Protein AF-A0AAU6F1I3-F1 (afdb_monomer)

Secondary structure (DSSP, 8-state):
----EE--STTB-EEEEEETTEEEEEETTT--EEEEEEEEEPPGGGTSSEEEEEEEE---TTTS----HHHHHHHHHHHIIIIIS----HHHHHHHHHHHHHHHT-TT--HHHHHHHHTB---SPPTT-PPP----

Radius of gyration: 16.21 Å; Cα contacts (8 Å, |Δi|>4): 207; chains: 1; bounding box: 53×38×41 Å

Solvent-accessible surface area (backbone atoms only — not comparable to full-atom values): 8046 Å² total; per-residue (Å²): 96,92,53,61,30,75,52,88,49,90,51,18,40,46,25,37,46,47,55,64,51,34,38,40,34,21,34,58,89,76,64,48,66,44,36,40,36,35,47,41,76,36,53,74,91,71,77,37,64,73,38,80,76,46,76,49,67,58,74,54,66,94,81,37,82,84,68,52,71,69,46,49,54,44,49,54,50,49,47,44,35,42,54,51,66,61,41,91,55,67,66,53,56,50,51,49,45,50,48,50,24,65,71,65,72,36,90,83,59,58,58,70,58,51,44,51,70,74,61,37,42,78,81,70,76,58,95,84,68,74,82,75,86,78,83,128

Sequence (136 aa):
MRLGHVSRAMEGKWHVVSEGDTVRLLRSWTGHEIYRAEFAPAGASEGGGWRIVRAEAERDPDRYRDFGAEFDAVMLELVLRTYALSEPAAELRTLMVSLVADATGHVDTRPALVQMSLLGVRTDPPPGIVPGGGVA

Mean predicted aligned error: 7.67 Å

pLDDT: mean 84.04, std 14.21, range [35.81, 97.0]

Nearest PDB structures (foldseek):
  9f5q-assembly1_A  TM=6.095E-01  e=5.596E-01  Trypanosoma brucei brucei TREU927
  9f5q-assembly2_B  TM=5.232E-01  e=8.019E-01  Trypanosoma brucei brucei TREU927
  9evq-assembly1_B  TM=5.363E-01  e=1.019E+00  Trypanosoma brucei brucei TREU927
  7n1l-assembly7_P  TM=4.589E-01  e=2.660E+00  Brucella abortus 2308
  7n1l-assembly3_G  TM=4.648E-01  e=4.562E+00  Brucella abortus 2308

Structure (mmCIF, N/CA/C/O backbone):
data_AF-A0AAU6F1I3-F1
#
_entry.id   AF-A0AAU6F1I3-F1
#
loop_
_atom_site.group_PDB
_atom_site.id
_atom_site.type_symbol
_atom_site.label_atom_id
_atom_site.label_alt_id
_atom_site.label_comp_id
_atom_site.label_asym_id
_atom_site.label_entity_id
_atom_site.label_seq_id
_atom_site.pdbx_PDB_ins_code
_atom_site.Cartn_x
_atom_site.Cartn_y
_atom_site.Cartn_z
_atom_site.occupancy
_atom_site.B_iso_or_equiv
_atom_site.auth_seq_id
_atom_site.auth_comp_id
_atom_site.auth_asym_id
_atom_site.auth_atom_id
_atom_site.pdbx_PDB_model_num
ATOM 1 N N . MET A 1 1 ? -12.591 -1.809 11.691 1.00 58.38 1 MET A N 1
ATOM 2 C CA . MET A 1 1 ? -12.215 -0.627 10.868 1.00 58.38 1 MET A CA 1
ATOM 3 C C . MET A 1 1 ? -13.128 -0.544 9.636 1.00 58.38 1 MET A C 1
ATOM 5 O O . MET A 1 1 ? -13.442 -1.589 9.091 1.00 58.38 1 MET A O 1
ATOM 9 N N . ARG A 1 2 ? -13.620 0.633 9.202 1.00 61.94 2 ARG A N 1
ATOM 10 C CA . ARG A 1 2 ? -14.520 0.739 8.024 1.00 61.94 2 ARG A CA 1
ATOM 11 C C . ARG A 1 2 ? -14.064 1.850 7.077 1.00 61.94 2 ARG A C 1
ATOM 13 O O . ARG A 1 2 ? -14.625 2.940 7.058 1.00 61.94 2 ARG A O 1
ATOM 20 N N . LEU A 1 3 ? -13.014 1.556 6.318 1.00 68.56 3 LEU A N 1
ATOM 21 C CA . LEU A 1 3 ? -12.442 2.413 5.278 1.00 68.56 3 LEU A CA 1
ATOM 22 C C . LEU A 1 3 ? -12.284 1.558 4.020 1.00 68.56 3 LEU A C 1
ATOM 24 O O . LEU A 1 3 ? -11.647 0.507 4.059 1.00 68.56 3 LEU A O 1
ATOM 28 N N . GLY A 1 4 ? -12.918 1.955 2.925 1.00 80.44 4 GLY A N 1
ATOM 29 C CA . GLY A 1 4 ? -12.902 1.196 1.680 1.00 80.44 4 GLY A CA 1
ATOM 30 C C . GLY A 1 4 ? -12.941 2.131 0.488 1.00 80.44 4 GLY A C 1
ATOM 31 O O . GLY A 1 4 ? -13.497 3.228 0.563 1.00 80.44 4 GLY A O 1
ATOM 32 N N . HIS A 1 5 ? -12.334 1.700 -0.607 1.00 85.88 5 HIS A N 1
ATOM 33 C CA . HIS A 1 5 ? -12.275 2.464 -1.838 1.0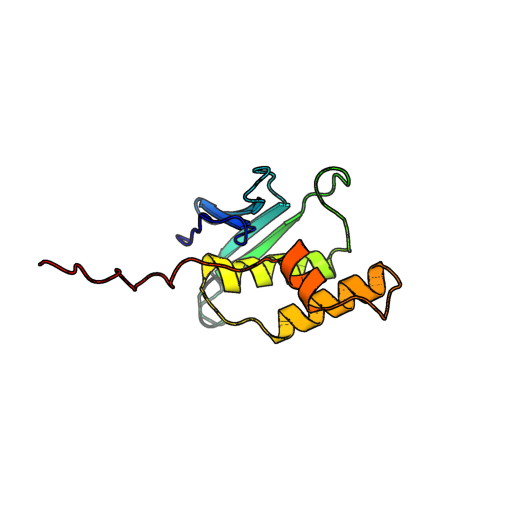0 85.88 5 HIS A CA 1
ATOM 34 C C . HIS A 1 5 ? -12.346 1.530 -3.041 1.00 85.88 5 HIS A C 1
ATOM 36 O O . HIS A 1 5 ? -11.608 0.553 -3.130 1.00 85.88 5 HIS A O 1
ATOM 42 N N . VAL A 1 6 ? -13.201 1.868 -4.001 1.00 86.50 6 VAL A N 1
ATOM 43 C CA . VAL A 1 6 ? -13.310 1.155 -5.272 1.00 86.50 6 VAL A CA 1
ATOM 44 C C . VAL A 1 6 ? -13.034 2.157 -6.381 1.00 86.50 6 VAL A C 1
ATOM 46 O O . VAL A 1 6 ? -13.892 2.984 -6.674 1.00 86.50 6 VAL A O 1
ATOM 49 N N . SER A 1 7 ? -11.839 2.085 -6.976 1.00 83.44 7 SER A N 1
ATOM 50 C CA . SER A 1 7 ? -11.484 2.878 -8.155 1.00 83.44 7 SER A CA 1
ATOM 51 C C . SER A 1 7 ? -12.507 2.704 -9.279 1.00 83.44 7 SER A C 1
ATOM 53 O O . SER A 1 7 ? -12.888 1.583 -9.610 1.00 83.44 7 SER A O 1
ATOM 55 N N . ARG A 1 8 ? -12.931 3.825 -9.870 1.00 80.12 8 ARG A N 1
ATOM 56 C CA . ARG A 1 8 ? -13.951 3.876 -10.933 1.00 80.12 8 ARG A CA 1
ATOM 57 C C . ARG A 1 8 ? -13.395 4.213 -12.317 1.00 80.12 8 ARG A C 1
ATOM 59 O O . ARG A 1 8 ? -14.133 4.163 -13.294 1.00 80.12 8 ARG A O 1
ATOM 66 N N . ALA A 1 9 ? -12.116 4.571 -12.390 1.00 78.81 9 ALA A N 1
ATOM 67 C CA . ALA A 1 9 ? -11.436 4.990 -13.610 1.00 78.81 9 ALA A CA 1
ATOM 68 C C . ALA A 1 9 ? -10.092 4.263 -13.753 1.00 78.81 9 ALA A C 1
ATOM 70 O O . ALA A 1 9 ? -9.550 3.762 -12.766 1.00 78.81 9 ALA A O 1
ATOM 71 N N . MET A 1 10 ? -9.554 4.212 -14.974 1.00 75.94 10 MET A N 1
ATOM 72 C CA . MET A 1 10 ? -8.331 3.461 -15.299 1.00 75.94 10 MET A CA 1
ATOM 73 C C . MET A 1 10 ? -7.084 3.997 -14.583 1.00 75.94 10 MET A C 1
ATOM 75 O O . MET A 1 10 ? -6.126 3.260 -14.347 1.00 75.94 10 MET A O 1
ATOM 79 N N . GLU A 1 11 ? -7.090 5.278 -14.227 1.00 82.06 11 GLU A N 1
ATOM 80 C CA . GLU A 1 11 ? -6.034 5.944 -13.469 1.00 82.06 11 GLU A CA 1
ATOM 81 C C . GLU A 1 11 ? -6.008 5.473 -12.010 1.00 82.06 11 GLU A C 1
ATOM 83 O O . GLU A 1 11 ? -4.944 5.463 -11.385 1.00 82.06 11 GLU A O 1
ATOM 88 N N . GLY A 1 12 ? -7.163 5.049 -11.485 1.00 82.50 12 GLY A N 1
ATOM 89 C CA . GLY A 1 12 ? -7.319 4.477 -10.157 1.00 82.50 12 GLY A CA 1
ATOM 90 C C . GLY A 1 12 ? -6.877 3.023 -10.163 1.00 82.50 12 GLY A C 1
ATOM 91 O O . GLY A 1 12 ? -7.565 2.147 -10.685 1.00 82.50 12 GLY A O 1
ATOM 92 N N . LYS A 1 13 ? -5.703 2.759 -9.590 1.00 90.56 13 LYS A N 1
ATOM 93 C CA . LYS A 1 13 ? -5.026 1.462 -9.723 1.00 90.56 13 LYS A CA 1
ATOM 94 C C . LYS A 1 13 ? -5.326 0.461 -8.620 1.00 90.56 13 LYS A C 1
ATOM 96 O O . LYS A 1 13 ? -4.888 -0.688 -8.704 1.00 90.56 13 LYS A O 1
ATOM 101 N N . TRP A 1 14 ? -6.054 0.898 -7.599 1.00 94.19 14 TRP A N 1
ATOM 102 C CA . TRP A 1 14 ? -6.188 0.176 -6.348 1.00 94.19 14 TRP A CA 1
ATOM 103 C C . TRP A 1 14 ? -7.635 0.128 -5.866 1.00 94.19 14 TRP A C 1
ATOM 105 O O . TRP A 1 14 ? -8.343 1.135 -5.810 1.00 94.19 14 TRP A O 1
ATOM 115 N N . HIS A 1 15 ? -8.058 -1.060 -5.459 1.00 93.19 15 HIS A N 1
ATOM 116 C CA . HIS A 1 15 ? -9.203 -1.259 -4.586 1.00 93.19 15 HIS A CA 1
ATOM 117 C C . HIS A 1 15 ? -8.706 -1.471 -3.158 1.00 93.19 15 HIS A C 1
ATOM 119 O O . HIS A 1 15 ? -7.739 -2.197 -2.934 1.00 93.19 15 HIS A O 1
ATOM 125 N N . VAL A 1 16 ? -9.385 -0.847 -2.201 1.00 94.31 16 VAL A N 1
ATOM 126 C CA . VAL A 1 16 ? -9.173 -1.022 -0.765 1.00 94.31 16 VAL A CA 1
ATOM 127 C C . VAL A 1 16 ? -10.438 -1.638 -0.191 1.00 94.31 16 VAL A C 1
ATOM 129 O O . VAL A 1 16 ? -11.503 -1.017 -0.225 1.00 94.31 16 VAL A O 1
ATOM 132 N N . VAL A 1 17 ? -10.325 -2.846 0.347 1.00 93.25 17 VAL A N 1
ATOM 133 C CA . VAL A 1 17 ? -11.434 -3.563 0.981 1.00 93.25 17 VAL A CA 1
ATOM 134 C C . VAL A 1 17 ? -11.082 -3.781 2.446 1.00 93.25 17 VAL A C 1
ATOM 136 O O . VAL A 1 17 ? -10.020 -4.322 2.741 1.00 93.25 17 VAL A O 1
ATOM 139 N N . SER A 1 18 ? -11.955 -3.352 3.360 1.00 91.25 18 SER A N 1
ATOM 140 C CA . SER A 1 18 ? -11.822 -3.632 4.794 1.00 91.25 18 SER A CA 1
ATOM 141 C C . SER A 1 18 ? -12.881 -4.626 5.250 1.00 91.25 18 SER A C 1
ATOM 143 O O . SER A 1 18 ? -14.064 -4.473 4.945 1.00 91.25 18 SER A O 1
ATOM 145 N N . GLU A 1 19 ? -12.446 -5.629 6.005 1.00 89.75 19 GLU A N 1
ATOM 146 C CA . GLU A 1 19 ? -13.295 -6.637 6.629 1.00 89.75 19 GLU A CA 1
ATOM 147 C C . GLU A 1 19 ? -12.791 -6.883 8.054 1.00 89.75 19 GLU A C 1
ATOM 149 O O . GLU A 1 19 ? -11.666 -7.337 8.263 1.00 89.75 19 GLU A O 1
ATOM 154 N N . GLY A 1 20 ? -13.603 -6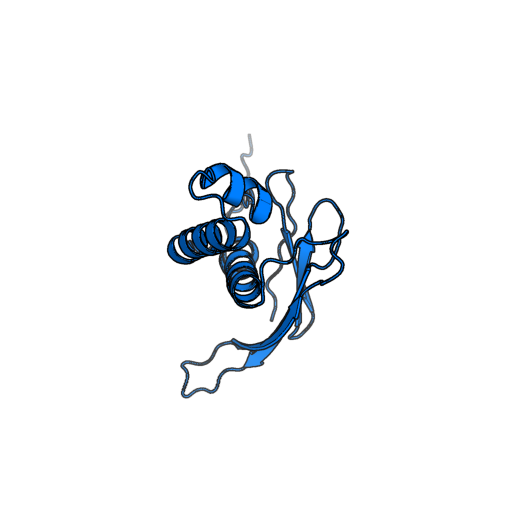.514 9.049 1.00 89.56 20 GLY A N 1
ATOM 155 C CA . GLY A 1 20 ? -13.189 -6.526 10.453 1.00 89.56 20 GLY A CA 1
ATOM 156 C C . GLY A 1 20 ? -11.962 -5.639 10.692 1.00 89.56 20 GLY A C 1
ATOM 157 O O . GLY A 1 20 ? -12.033 -4.411 10.539 1.00 89.56 20 GLY A O 1
ATOM 158 N N . ASP A 1 21 ? -10.855 -6.291 11.044 1.00 92.19 21 ASP A N 1
ATOM 159 C CA . ASP A 1 21 ? -9.557 -5.672 11.334 1.00 92.19 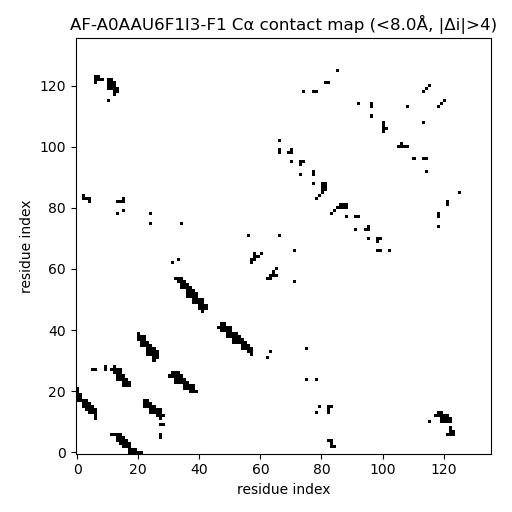21 ASP A CA 1
ATOM 160 C C . ASP A 1 21 ? -8.509 -5.979 10.252 1.00 92.19 21 ASP A C 1
ATOM 162 O O . ASP A 1 21 ? -7.320 -5.732 10.430 1.00 92.19 21 ASP A O 1
ATOM 166 N N . THR A 1 22 ? -8.944 -6.511 9.108 1.00 93.81 22 THR A N 1
ATOM 167 C CA . THR A 1 22 ? -8.089 -6.786 7.951 1.00 93.81 22 THR A CA 1
ATOM 168 C C . THR A 1 22 ? -8.392 -5.816 6.815 1.00 93.81 22 THR A C 1
ATOM 170 O O . THR A 1 22 ? -9.552 -5.550 6.491 1.00 93.81 22 THR A O 1
ATOM 173 N N . VAL A 1 23 ? -7.342 -5.314 6.165 1.00 95.19 23 VAL A N 1
ATOM 174 C CA . VAL A 1 23 ? -7.425 -4.575 4.902 1.00 95.19 23 VAL A CA 1
ATOM 175 C C . VAL A 1 23 ? -6.746 -5.362 3.797 1.00 95.19 23 VAL A C 1
ATOM 177 O O . VAL A 1 23 ? -5.632 -5.853 3.964 1.00 95.19 23 VAL A O 1
ATOM 180 N N . ARG A 1 24 ? -7.412 -5.436 2.646 1.00 95.94 24 ARG A N 1
ATOM 181 C CA . ARG A 1 24 ? -6.918 -6.059 1.419 1.00 95.94 24 ARG A CA 1
ATOM 182 C C . ARG A 1 24 ? -6.791 -4.989 0.341 1.00 95.94 24 ARG A C 1
ATOM 184 O O . ARG A 1 24 ? -7.735 -4.229 0.104 1.00 95.94 24 ARG A O 1
ATOM 191 N N . LEU A 1 25 ? -5.627 -4.929 -0.299 1.00 95.94 25 LEU A N 1
ATOM 192 C CA . LEU A 1 25 ? -5.337 -4.030 -1.412 1.00 95.94 25 LEU A CA 1
ATOM 193 C C . LEU A 1 25 ? -5.265 -4.834 -2.702 1.00 95.94 25 LEU A C 1
ATOM 195 O O . LEU A 1 25 ? -4.431 -5.731 -2.827 1.00 95.94 25 LEU A O 1
ATOM 199 N N . LEU A 1 26 ? -6.118 -4.498 -3.665 1.00 95.00 26 LEU A N 1
ATOM 200 C CA . LEU A 1 26 ? -6.219 -5.222 -4.928 1.00 95.00 26 LEU A CA 1
ATOM 201 C C . LEU A 1 26 ? -5.927 -4.306 -6.112 1.00 95.00 26 LEU A C 1
ATOM 203 O O . LEU A 1 26 ? -6.262 -3.122 -6.074 1.00 95.00 26 LEU A O 1
ATOM 207 N N . ARG A 1 27 ? -5.357 -4.845 -7.191 1.00 92.94 27 ARG A N 1
ATOM 208 C CA . ARG A 1 27 ? -5.269 -4.110 -8.463 1.00 92.94 27 ARG A CA 1
ATOM 209 C C . ARG A 1 27 ? -6.650 -3.978 -9.079 1.00 92.94 27 ARG A C 1
ATOM 211 O O . ARG A 1 27 ? -7.366 -4.968 -9.200 1.00 92.94 27 ARG A O 1
ATOM 218 N N . SER A 1 28 ? -7.001 -2.777 -9.521 1.00 91.62 28 SER A N 1
ATOM 219 C CA . SER A 1 28 ? -8.352 -2.503 -10.026 1.00 91.62 28 SER A CA 1
ATOM 220 C C . SER A 1 28 ? -8.695 -3.206 -11.342 1.00 91.62 28 SER A C 1
ATOM 222 O O . SER A 1 28 ? -9.863 -3.456 -11.612 1.00 91.62 28 SER A O 1
ATOM 224 N N . TRP A 1 29 ? -7.696 -3.563 -12.154 1.00 86.50 29 TRP A N 1
ATOM 225 C CA . TRP A 1 29 ? -7.912 -4.176 -13.474 1.00 86.50 29 TRP A CA 1
ATOM 226 C C . TRP A 1 29 ? -7.694 -5.689 -13.528 1.00 86.50 29 TRP A C 1
ATOM 228 O O . TRP A 1 29 ? -8.109 -6.311 -14.500 1.00 86.50 29 TRP A O 1
ATOM 238 N N . THR A 1 30 ? -7.044 -6.291 -12.528 1.00 90.38 30 THR A N 1
ATOM 239 C CA . THR A 1 30 ? -6.914 -7.760 -12.438 1.00 90.38 30 THR A CA 1
ATOM 240 C C . THR A 1 30 ? -7.704 -8.351 -11.279 1.00 90.38 30 THR A C 1
ATOM 242 O O . THR A 1 30 ? -7.979 -9.546 -11.277 1.00 90.38 30 THR A O 1
ATOM 245 N N . GLY A 1 31 ? -8.038 -7.548 -10.265 1.00 90.94 31 GLY A N 1
ATOM 246 C CA . GLY A 1 31 ? -8.599 -8.042 -9.012 1.00 90.94 31 GLY A CA 1
ATOM 247 C C . GLY A 1 31 ? -7.605 -8.839 -8.162 1.00 90.94 31 GLY A C 1
ATOM 248 O O . GLY A 1 31 ? -8.011 -9.414 -7.158 1.00 90.94 31 GLY A O 1
ATOM 249 N N . HIS A 1 32 ? -6.318 -8.891 -8.525 1.00 94.06 32 HIS A N 1
ATOM 250 C CA . HIS A 1 32 ? -5.310 -9.580 -7.717 1.00 94.06 32 HIS A CA 1
ATOM 251 C C . HIS A 1 32 ? -5.091 -8.831 -6.407 1.00 94.06 32 HIS A C 1
ATOM 253 O O . HIS A 1 32 ? -4.828 -7.627 -6.421 1.00 94.06 32 HIS A O 1
ATOM 259 N N . GLU A 1 33 ? -5.173 -9.552 -5.292 1.00 96.25 33 GLU A N 1
ATOM 260 C CA . GLU A 1 33 ? -4.734 -9.061 -3.992 1.00 96.25 33 GLU A CA 1
ATOM 261 C C . GLU A 1 33 ? -3.213 -8.970 -3.989 1.00 96.25 33 GLU A C 1
ATOM 263 O O . GLU A 1 33 ? -2.532 -9.974 -4.160 1.00 96.25 33 GLU A O 1
ATOM 268 N N . ILE A 1 34 ? -2.696 -7.759 -3.811 1.00 97.00 34 ILE A N 1
ATOM 269 C CA . ILE A 1 34 ? -1.256 -7.521 -3.730 1.00 97.00 34 ILE A CA 1
ATOM 270 C C . ILE A 1 34 ? -0.811 -7.425 -2.285 1.00 97.00 34 ILE A C 1
ATOM 272 O O . ILE A 1 34 ? 0.269 -7.897 -1.963 1.00 97.00 34 ILE A O 1
ATOM 276 N N . TYR A 1 35 ? -1.632 -6.824 -1.422 1.00 97.00 35 TYR A N 1
ATOM 277 C CA . TYR A 1 35 ? -1.296 -6.653 -0.017 1.00 97.00 35 TYR A CA 1
ATOM 278 C C . TYR A 1 35 ? -2.461 -7.025 0.884 1.00 97.00 35 TYR A C 1
ATOM 280 O O . TYR A 1 35 ? -3.622 -6.720 0.590 1.00 97.00 35 TYR A O 1
ATOM 288 N N . ARG A 1 36 ? -2.121 -7.597 2.034 1.00 96.75 36 ARG A N 1
ATOM 289 C CA . ARG A 1 36 ? -3.019 -7.820 3.161 1.00 96.75 36 ARG A CA 1
ATOM 290 C C . ARG A 1 36 ? -2.376 -7.269 4.415 1.00 96.75 36 ARG A C 1
ATOM 292 O O . ARG A 1 36 ? -1.218 -7.562 4.679 1.00 96.75 36 ARG A O 1
ATOM 299 N N . ALA A 1 37 ? -3.123 -6.500 5.191 1.00 96.31 37 ALA A N 1
ATOM 300 C CA . ALA A 1 37 ? -2.664 -5.975 6.465 1.00 96.31 37 ALA A CA 1
ATOM 301 C C . ALA A 1 37 ? -3.698 -6.247 7.555 1.00 96.31 37 ALA A C 1
ATOM 303 O O . ALA A 1 37 ? -4.877 -5.939 7.385 1.00 96.31 37 ALA A O 1
ATOM 304 N N . GLU A 1 38 ? -3.243 -6.809 8.668 1.00 94.94 38 GLU A N 1
ATOM 305 C CA . GLU A 1 38 ? -4.030 -6.975 9.887 1.00 94.94 38 GLU A CA 1
ATOM 306 C C . GLU A 1 38 ? -3.703 -5.833 10.844 1.00 94.94 38 GLU A C 1
ATOM 308 O O . GLU A 1 38 ? -2.534 -5.476 11.040 1.00 94.94 38 GLU A O 1
ATOM 313 N N . PHE A 1 39 ? -4.740 -5.272 11.452 1.00 92.38 39 PHE A N 1
ATOM 314 C CA . PHE A 1 39 ? -4.641 -4.150 12.364 1.00 92.38 39 PHE A CA 1
ATOM 315 C C . PHE A 1 39 ? -5.058 -4.559 13.772 1.00 92.38 39 PHE A C 1
ATOM 317 O O . PHE A 1 39 ? -5.930 -5.398 13.968 1.00 92.38 39 PHE A O 1
ATOM 324 N N . ALA A 1 40 ? -4.461 -3.913 14.766 1.00 91.69 40 ALA A N 1
ATOM 325 C CA . ALA A 1 40 ? -4.922 -3.973 16.145 1.00 91.69 40 ALA A CA 1
ATOM 326 C C . ALA A 1 40 ? -5.058 -2.555 16.710 1.00 91.69 40 ALA A C 1
ATOM 328 O O . ALA A 1 40 ? -4.341 -1.652 16.255 1.00 91.69 40 ALA A O 1
ATOM 329 N N . PRO A 1 41 ? -5.941 -2.338 17.700 1.00 88.75 4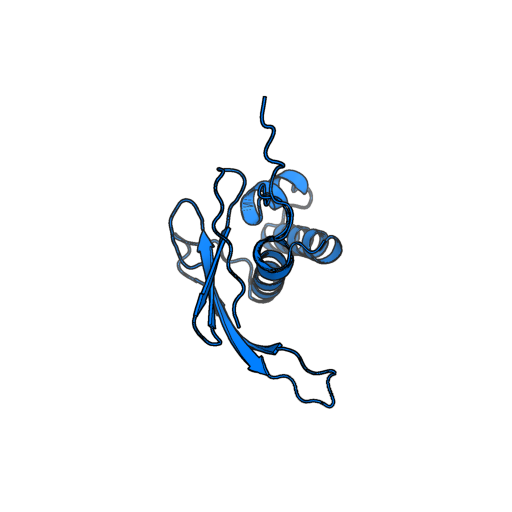1 PRO A N 1
ATOM 330 C CA . PRO A 1 41 ? -6.000 -1.073 18.413 1.00 88.75 41 PRO A CA 1
ATOM 331 C C . PRO A 1 41 ? -4.633 -0.738 19.014 1.00 88.75 41 PRO A C 1
ATOM 333 O O . PRO A 1 41 ? -4.026 -1.573 19.689 1.00 88.75 41 PRO A O 1
ATOM 336 N N . ALA A 1 42 ? -4.148 0.475 18.768 1.00 86.69 42 ALA A N 1
ATOM 337 C CA . ALA A 1 42 ? -2.987 0.991 19.480 1.00 86.69 42 ALA A CA 1
ATOM 338 C C . ALA A 1 42 ? -3.402 1.352 20.915 1.00 86.69 42 ALA A C 1
ATOM 340 O O . ALA A 1 42 ? -4.550 1.741 21.167 1.00 86.69 42 ALA A O 1
ATOM 341 N N . GLY A 1 43 ? -2.489 1.190 21.874 1.00 81.69 43 GLY A N 1
ATOM 342 C CA . GLY A 1 43 ? -2.794 1.464 23.277 1.00 81.69 43 GLY A CA 1
ATOM 343 C C . GLY A 1 43 ? -3.174 2.932 23.497 1.00 81.69 43 GLY A C 1
ATOM 344 O O . GLY A 1 43 ? -2.738 3.817 22.763 1.00 81.69 43 GLY A O 1
ATOM 345 N N . ALA A 1 44 ? -3.945 3.226 24.549 1.00 73.50 44 ALA A N 1
ATOM 346 C CA . ALA A 1 44 ? -4.300 4.610 24.896 1.00 73.50 44 ALA A CA 1
ATOM 347 C C . ALA A 1 44 ? -3.058 5.505 25.111 1.00 73.50 44 ALA A C 1
ATOM 349 O O . ALA A 1 44 ? -3.088 6.697 24.819 1.00 73.50 44 ALA A O 1
ATOM 350 N N . SER A 1 45 ? -1.949 4.908 25.557 1.00 75.25 45 SER A N 1
ATOM 351 C CA . SER A 1 45 ? -0.643 5.551 25.731 1.00 75.25 45 SER A CA 1
ATOM 352 C C . SER A 1 45 ? 0.025 5.985 24.418 1.00 75.25 45 SER A C 1
ATOM 354 O O . SER A 1 45 ? 0.912 6.830 24.446 1.00 75.25 45 SER A O 1
ATOM 356 N N . GLU A 1 46 ? -0.386 5.420 23.279 1.00 69.81 46 GLU A N 1
ATOM 357 C CA . GLU A 1 46 ? 0.128 5.728 21.934 1.00 69.81 46 GLU A CA 1
ATOM 358 C C . GLU A 1 46 ? -0.774 6.731 21.187 1.00 69.81 46 GLU A C 1
ATOM 360 O O . GLU A 1 46 ? -0.618 6.943 19.989 1.00 69.81 46 GLU A O 1
ATOM 365 N N . GLY A 1 47 ? -1.732 7.354 21.887 1.00 66.69 47 GLY A N 1
ATOM 366 C CA . GLY A 1 47 ? -2.714 8.268 21.291 1.00 66.69 47 GLY A CA 1
ATOM 367 C C . GLY A 1 47 ? -3.957 7.572 20.725 1.00 66.69 47 GLY A C 1
ATOM 368 O O . GLY A 1 47 ? -4.801 8.231 20.120 1.00 66.69 47 GLY A O 1
ATOM 369 N N . GLY A 1 48 ? -4.106 6.260 20.954 1.00 78.44 48 GLY A N 1
ATOM 370 C CA . GLY A 1 48 ? -5.182 5.447 20.387 1.00 78.44 48 GLY A CA 1
ATOM 371 C C . GLY A 1 48 ? -5.007 5.193 18.884 1.00 78.44 48 GLY A 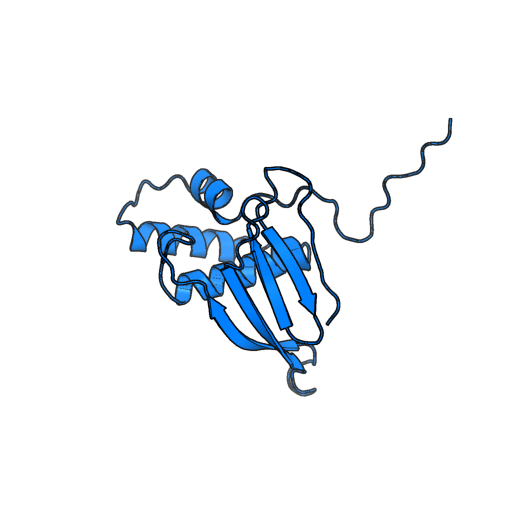C 1
ATOM 372 O O . GLY A 1 48 ? -3.925 5.347 18.329 1.00 78.44 48 GLY A O 1
ATOM 373 N N . GLY A 1 49 ? -6.082 4.778 18.210 1.00 83.75 49 GLY A N 1
ATOM 374 C CA . GLY A 1 49 ? -6.055 4.466 16.777 1.00 83.75 49 GLY A CA 1
ATOM 375 C C . GLY A 1 49 ? -5.726 3.002 16.486 1.00 83.75 49 GLY A C 1
ATOM 376 O O . GLY A 1 49 ? -6.039 2.118 17.283 1.00 83.75 49 GLY A O 1
ATOM 377 N N . TRP A 1 50 ? -5.147 2.739 15.315 1.00 85.69 50 TRP A N 1
ATOM 378 C CA . TRP A 1 50 ? -4.875 1.389 14.819 1.00 85.69 50 TRP A CA 1
ATOM 379 C C . TRP A 1 50 ? -3.437 1.280 14.324 1.00 85.69 50 TRP A C 1
ATOM 381 O O . TRP A 1 50 ? -2.940 2.183 13.653 1.00 85.69 50 TRP A O 1
ATOM 391 N N . ARG A 1 51 ? -2.790 0.151 14.613 1.00 88.69 51 ARG A N 1
ATOM 392 C CA . ARG A 1 51 ? -1.453 -0.199 14.120 1.00 88.69 51 ARG A CA 1
ATOM 393 C C . ARG A 1 51 ? -1.506 -1.467 13.287 1.00 88.69 51 ARG A C 1
ATOM 395 O O . ARG A 1 51 ? -2.258 -2.382 13.613 1.00 88.69 51 ARG A O 1
ATOM 402 N N . ILE A 1 52 ? -0.668 -1.538 12.260 1.00 91.12 52 ILE A N 1
ATOM 403 C CA . ILE A 1 52 ? -0.449 -2.775 11.507 1.00 91.12 52 ILE A CA 1
ATOM 404 C C . ILE A 1 52 ? 0.315 -3.743 12.417 1.00 91.12 52 ILE A C 1
ATOM 406 O O . ILE A 1 52 ? 1.371 -3.404 12.951 1.00 91.12 52 ILE A O 1
ATOM 410 N N . VAL A 1 53 ? -0.228 -4.941 12.621 1.00 94.06 53 VAL A N 1
ATOM 411 C CA . VAL A 1 53 ? 0.416 -6.017 13.398 1.00 94.06 53 VAL A CA 1
ATOM 412 C C . VAL A 1 53 ? 0.960 -7.129 12.514 1.00 94.06 53 VAL A C 1
ATOM 414 O O . VAL A 1 53 ? 1.881 -7.832 12.921 1.00 94.06 53 VAL A O 1
ATOM 417 N N . ARG A 1 54 ? 0.433 -7.257 11.295 1.00 94.56 54 ARG A N 1
ATOM 418 C CA . ARG A 1 54 ? 0.913 -8.189 10.278 1.00 94.56 54 ARG A CA 1
ATOM 419 C C . ARG A 1 54 ? 0.649 -7.617 8.896 1.00 94.56 54 ARG A C 1
ATOM 421 O O . ARG A 1 54 ? -0.397 -7.013 8.674 1.00 94.56 54 ARG A O 1
ATOM 428 N N . ALA A 1 55 ? 1.586 -7.831 7.981 1.00 95.62 55 ALA A N 1
ATOM 429 C CA . ALA A 1 55 ? 1.423 -7.507 6.575 1.00 95.62 55 ALA A CA 1
ATOM 430 C C . ALA A 1 55 ? 1.952 -8.655 5.711 1.00 95.62 55 ALA A C 1
ATOM 432 O O . ALA A 1 55 ? 2.997 -9.234 6.003 1.00 95.62 55 ALA A O 1
ATOM 433 N N . GLU A 1 56 ? 1.217 -8.970 4.655 1.00 96.44 56 GLU A N 1
ATOM 434 C CA . GLU A 1 56 ? 1.572 -9.946 3.633 1.00 96.44 56 GLU A CA 1
ATOM 435 C C . GLU A 1 56 ? 1.511 -9.268 2.270 1.00 96.44 56 GLU A C 1
ATOM 437 O O . GLU A 1 56 ? 0.701 -8.363 2.047 1.00 96.44 56 GLU A O 1
ATOM 442 N N . ALA A 1 57 ? 2.369 -9.719 1.365 1.00 96.12 57 ALA A N 1
ATOM 443 C CA . ALA A 1 57 ? 2.454 -9.207 0.013 1.00 96.12 57 ALA A CA 1
ATOM 444 C C . ALA A 1 57 ? 2.516 -10.373 -0.981 1.00 96.12 57 ALA A C 1
ATOM 446 O O . ALA A 1 57 ? 3.115 -11.407 -0.683 1.00 96.12 57 ALA A O 1
ATOM 447 N N . GLU A 1 58 ? 1.891 -10.206 -2.144 1.00 95.94 58 GLU A N 1
ATOM 448 C CA . GLU A 1 58 ? 1.962 -11.157 -3.256 1.00 95.94 58 GLU A CA 1
ATOM 449 C C . GLU A 1 58 ? 3.421 -11.298 -3.726 1.00 95.94 58 GLU A C 1
ATOM 451 O O . GLU A 1 58 ? 4.183 -10.326 -3.777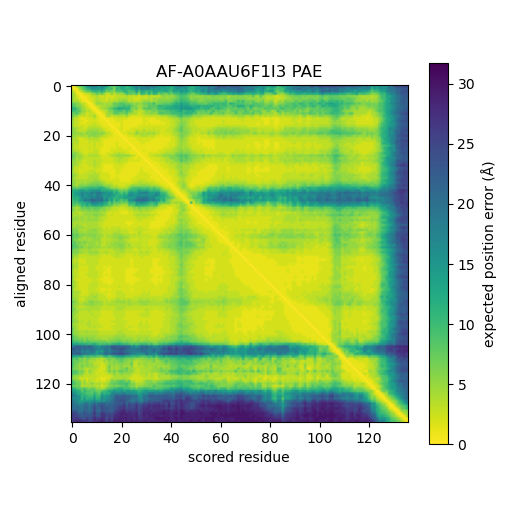 1.00 95.94 58 GLU A O 1
ATOM 456 N N . ARG A 1 59 ? 3.822 -12.537 -4.017 1.00 93.75 59 ARG A N 1
ATOM 457 C CA . ARG A 1 59 ? 5.195 -12.922 -4.378 1.00 93.75 59 ARG A CA 1
ATOM 458 C C . ARG A 1 59 ? 5.281 -13.661 -5.705 1.00 93.75 59 ARG A C 1
ATOM 460 O O . ARG A 1 59 ? 6.389 -13.915 -6.165 1.00 93.75 59 ARG A O 1
ATOM 467 N N . ASP A 1 60 ? 4.151 -14.000 -6.320 1.00 92.75 60 ASP A N 1
ATOM 468 C CA . ASP A 1 60 ? 4.120 -14.515 -7.684 1.00 92.75 60 ASP A CA 1
ATOM 469 C C . ASP A 1 60 ? 4.577 -13.411 -8.667 1.00 92.75 60 ASP A C 1
ATOM 471 O O . ASP A 1 60 ? 3.864 -12.411 -8.836 1.00 92.75 60 ASP A O 1
ATOM 475 N N . PRO A 1 61 ? 5.745 -13.567 -9.326 1.00 88.06 61 PRO A N 1
ATOM 476 C CA . PRO A 1 61 ? 6.313 -12.541 -10.198 1.00 88.06 61 PRO A CA 1
ATOM 477 C C . PRO A 1 61 ? 5.462 -12.270 -11.445 1.00 88.06 61 PRO A C 1
ATOM 479 O O . PRO A 1 61 ? 5.561 -11.182 -12.017 1.00 88.06 61 PRO A O 1
ATOM 482 N N . ASP A 1 62 ? 4.597 -13.208 -11.845 1.00 88.44 62 ASP A N 1
ATOM 483 C CA . ASP A 1 62 ? 3.667 -13.018 -12.962 1.00 88.44 62 ASP A CA 1
ATOM 484 C C . ASP A 1 62 ? 2.482 -12.122 -12.566 1.00 88.44 62 ASP A C 1
ATOM 486 O O . ASP A 1 62 ? 1.814 -11.529 -13.419 1.00 88.44 62 ASP A O 1
ATOM 490 N N . ARG A 1 63 ? 2.214 -11.991 -11.261 1.00 86.94 63 ARG A N 1
ATOM 491 C CA . ARG A 1 63 ? 1.107 -11.192 -10.715 1.00 86.94 63 ARG A CA 1
ATOM 492 C C . ARG A 1 63 ? 1.561 -9.850 -10.179 1.00 86.94 63 ARG A C 1
ATOM 494 O O . ARG A 1 63 ? 0.814 -8.873 -10.301 1.00 86.94 63 ARG A O 1
ATOM 501 N N . TYR A 1 64 ? 2.743 -9.798 -9.572 1.00 88.75 64 TYR A N 1
ATOM 502 C CA . TYR A 1 64 ? 3.290 -8.582 -8.999 1.00 88.75 64 TYR A CA 1
ATOM 503 C C . TYR A 1 64 ? 4.810 -8.593 -8.988 1.00 88.75 64 TYR A C 1
ATOM 505 O O . TYR A 1 64 ? 5.453 -9.571 -8.623 1.00 88.75 64 TYR A O 1
ATOM 513 N N . ARG A 1 65 ? 5.392 -7.459 -9.372 1.00 88.94 65 ARG A N 1
ATOM 514 C CA . ARG A 1 65 ? 6.839 -7.312 -9.380 1.00 88.94 65 ARG A CA 1
ATOM 515 C C . ARG A 1 65 ? 7.352 -7.121 -7.958 1.00 88.94 65 ARG A C 1
ATOM 517 O O . ARG A 1 65 ? 6.938 -6.184 -7.282 1.00 88.94 65 ARG A O 1
ATOM 524 N N . ASP A 1 66 ? 8.297 -7.965 -7.569 1.00 91.19 66 ASP A N 1
ATOM 525 C CA . ASP A 1 66 ? 9.007 -7.848 -6.301 1.00 91.19 66 ASP A CA 1
ATOM 526 C C . ASP A 1 66 ? 10.103 -6.770 -6.386 1.00 91.19 66 ASP A C 1
ATOM 528 O O . ASP A 1 66 ? 10.949 -6.784 -7.285 1.00 91.19 66 ASP A O 1
ATOM 532 N N . PHE A 1 67 ? 10.060 -5.826 -5.448 1.00 90.44 67 PHE A N 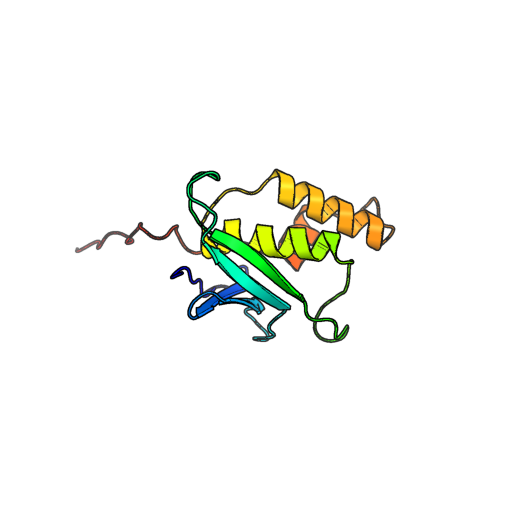1
ATOM 533 C CA . PHE A 1 67 ? 11.075 -4.790 -5.232 1.00 90.44 67 PHE A CA 1
ATOM 534 C C . PHE A 1 67 ? 11.640 -4.833 -3.799 1.00 90.44 67 PHE A C 1
ATOM 536 O O . PHE A 1 67 ? 12.398 -3.949 -3.405 1.00 90.44 67 PHE A O 1
ATOM 543 N N . GLY A 1 68 ? 11.281 -5.851 -3.012 1.00 92.62 68 GLY A N 1
ATOM 544 C CA . GLY A 1 68 ? 11.708 -6.035 -1.632 1.00 92.62 68 GLY A CA 1
ATOM 545 C C . GLY A 1 68 ? 10.724 -5.506 -0.585 1.00 92.62 68 GLY A C 1
ATOM 546 O O . GLY A 1 68 ? 9.829 -4.702 -0.846 1.00 92.62 68 GLY A O 1
ATOM 547 N N . ALA A 1 69 ? 10.930 -5.957 0.655 1.00 93.31 69 ALA A N 1
ATOM 548 C CA . ALA A 1 69 ? 10.029 -5.690 1.776 1.00 93.31 69 ALA A CA 1
ATOM 549 C C . ALA A 1 69 ? 9.907 -4.198 2.139 1.00 93.31 69 ALA A C 1
ATOM 551 O O . ALA A 1 69 ? 8.843 -3.761 2.571 1.00 93.31 69 ALA A O 1
ATOM 552 N N . GLU A 1 70 ? 10.971 -3.411 1.956 1.00 95.50 70 GLU A N 1
ATOM 553 C CA . GLU A 1 70 ? 10.938 -1.967 2.215 1.00 95.50 70 GLU A CA 1
ATOM 554 C C . GLU A 1 70 ? 10.015 -1.245 1.228 1.00 95.50 70 GLU A C 1
ATOM 556 O O . GLU A 1 70 ? 9.163 -0.452 1.632 1.00 95.50 70 GLU A O 1
ATOM 561 N N . PHE A 1 71 ? 10.110 -1.587 -0.060 1.00 94.94 71 PHE A N 1
ATOM 562 C CA . PHE A 1 71 ? 9.197 -1.073 -1.074 1.00 94.94 71 PHE A CA 1
ATOM 563 C C . PHE A 1 71 ? 7.750 -1.473 -0.776 1.00 94.94 71 PHE A C 1
ATOM 565 O O . PHE A 1 71 ? 6.851 -0.641 -0.892 1.00 94.94 71 PHE A O 1
ATOM 572 N N . ASP A 1 72 ? 7.516 -2.714 -0.348 1.00 95.75 72 ASP A N 1
ATOM 573 C CA . ASP A 1 72 ? 6.173 -3.183 -0.008 1.00 95.75 72 ASP A CA 1
ATOM 574 C C . ASP A 1 72 ? 5.563 -2.436 1.178 1.00 95.75 72 ASP A C 1
ATOM 576 O O . ASP A 1 72 ? 4.385 -2.079 1.131 1.00 95.75 72 ASP A O 1
ATOM 580 N N . ALA A 1 73 ? 6.352 -2.146 2.215 1.00 95.38 73 ALA A N 1
ATOM 581 C CA . ALA A 1 73 ? 5.899 -1.340 3.345 1.00 95.38 73 ALA A CA 1
ATOM 582 C C . ALA A 1 73 ? 5.494 0.074 2.892 1.00 95.38 73 ALA A C 1
ATOM 584 O O . ALA A 1 73 ? 4.410 0.554 3.234 1.00 95.38 73 ALA A O 1
ATOM 585 N N . VAL A 1 74 ? 6.322 0.703 2.051 1.00 96.38 74 VAL A N 1
ATOM 586 C CA . VAL A 1 74 ? 6.048 2.028 1.478 1.00 96.38 74 VAL A CA 1
ATOM 587 C C . VAL A 1 74 ? 4.800 2.004 0.595 1.00 96.38 74 VAL A C 1
ATOM 589 O O . VAL A 1 74 ? 3.959 2.898 0.694 1.00 96.38 74 VAL A O 1
ATOM 592 N N . MET A 1 75 ? 4.638 0.984 -0.248 1.00 95.94 75 MET A N 1
ATOM 593 C CA . MET A 1 75 ? 3.474 0.838 -1.123 1.00 95.94 75 MET A CA 1
ATOM 594 C C . MET A 1 75 ? 2.181 0.614 -0.347 1.00 95.94 75 MET A C 1
ATOM 596 O O . MET A 1 75 ? 1.169 1.246 -0.662 1.00 95.94 75 MET A O 1
ATOM 600 N N . LEU A 1 76 ? 2.207 -0.246 0.670 1.00 95.69 76 LEU A N 1
ATOM 601 C CA . LEU A 1 76 ? 1.073 -0.478 1.557 1.00 95.69 76 LEU A CA 1
ATOM 602 C C . LEU A 1 76 ? 0.622 0.837 2.207 1.00 95.69 76 LEU A C 1
ATOM 604 O O . LEU A 1 76 ? -0.552 1.202 2.107 1.00 95.69 76 LEU A O 1
ATOM 608 N N . GLU A 1 77 ? 1.547 1.587 2.809 1.00 95.25 77 GLU A N 1
ATOM 609 C CA . GLU A 1 77 ? 1.230 2.865 3.451 1.00 95.25 77 GLU A CA 1
ATOM 610 C C . GLU A 1 77 ? 0.739 3.916 2.443 1.00 95.25 77 GLU A C 1
ATOM 612 O O . GLU A 1 77 ? -0.256 4.603 2.693 1.00 95.25 77 GLU A O 1
ATOM 617 N N . LEU A 1 78 ? 1.377 4.008 1.271 1.00 95.00 78 LEU A N 1
ATOM 618 C CA . LEU A 1 78 ? 0.967 4.914 0.199 1.00 95.00 78 LEU A CA 1
ATOM 619 C C . LEU A 1 78 ? -0.470 4.673 -0.231 1.00 95.00 78 LEU A C 1
ATOM 621 O O . LEU A 1 78 ? -1.241 5.629 -0.349 1.00 95.00 78 LEU A O 1
ATOM 625 N N . VAL A 1 79 ? -0.842 3.420 -0.487 1.00 94.62 79 VAL A N 1
ATOM 626 C CA . VAL A 1 79 ? -2.196 3.091 -0.935 1.00 94.62 79 VAL A CA 1
ATOM 627 C C . VAL A 1 79 ? -3.204 3.385 0.174 1.00 94.62 79 VAL A C 1
ATOM 629 O O . VAL A 1 79 ? -4.240 3.984 -0.106 1.00 94.62 79 VAL A O 1
ATOM 632 N N . LEU A 1 80 ? -2.902 3.062 1.433 1.00 92.56 80 LEU A N 1
ATOM 633 C CA . LEU A 1 80 ? -3.793 3.372 2.555 1.00 92.56 80 LEU A CA 1
ATOM 634 C C . LEU A 1 80 ? -4.017 4.882 2.704 1.00 92.56 80 LEU A C 1
ATOM 636 O O . LEU A 1 80 ? -5.164 5.331 2.693 1.00 92.56 80 LEU A O 1
ATOM 640 N N . ARG A 1 81 ? -2.951 5.686 2.754 1.00 91.88 81 ARG A N 1
ATOM 641 C CA . ARG A 1 81 ? -3.068 7.148 2.865 1.00 91.88 81 ARG A CA 1
ATOM 642 C C . ARG A 1 81 ? -3.828 7.743 1.687 1.00 91.88 81 ARG A C 1
ATOM 644 O O . ARG A 1 81 ? -4.783 8.490 1.868 1.00 91.88 81 ARG A O 1
ATOM 651 N N . THR A 1 82 ? -3.462 7.373 0.465 1.00 91.31 82 THR A N 1
ATOM 652 C CA . THR A 1 82 ? -3.992 8.039 -0.734 1.00 91.31 82 THR A CA 1
ATOM 653 C C . THR A 1 82 ? -5.380 7.536 -1.133 1.00 91.31 82 THR A C 1
ATOM 655 O O . THR A 1 82 ? -6.268 8.339 -1.431 1.00 91.31 82 THR A O 1
ATOM 658 N N . TYR A 1 83 ? -5.609 6.221 -1.110 1.00 90.69 83 TYR A N 1
ATOM 659 C CA . TYR A 1 83 ? -6.870 5.622 -1.543 1.00 90.69 83 TYR A CA 1
ATOM 660 C C . TYR A 1 83 ? -7.869 5.455 -0.403 1.00 90.69 83 TYR A C 1
ATOM 662 O O . TYR A 1 83 ? -9.043 5.742 -0.622 1.00 90.69 83 TYR A O 1
ATOM 670 N N . ALA A 1 84 ? -7.449 5.063 0.803 1.00 89.31 84 ALA A N 1
ATOM 671 C CA . ALA A 1 84 ? -8.378 4.892 1.923 1.00 89.31 84 ALA A CA 1
ATOM 672 C C . ALA A 1 84 ? -8.657 6.214 2.659 1.00 89.31 84 ALA A C 1
ATOM 674 O O . ALA A 1 84 ? -9.817 6.511 2.942 1.00 89.31 84 ALA A O 1
ATOM 675 N N . LEU A 1 85 ? -7.619 7.017 2.923 1.00 87.81 85 LEU A N 1
ATOM 676 C CA . LEU A 1 85 ? -7.706 8.211 3.779 1.00 87.81 85 LEU A CA 1
ATOM 677 C C . LEU A 1 85 ? -7.795 9.546 3.019 1.00 87.81 85 LEU A C 1
ATOM 679 O O . LEU A 1 85 ? -8.135 10.557 3.620 1.00 87.81 85 LEU A O 1
ATOM 683 N N . SER A 1 86 ? -7.541 9.565 1.704 1.00 88.56 86 SER A N 1
ATOM 684 C CA . SER A 1 86 ? -7.442 10.811 0.914 1.00 88.56 86 SER A CA 1
ATOM 685 C C . SER A 1 86 ? -6.352 11.778 1.394 1.00 88.56 86 SER A C 1
ATOM 687 O O . SER A 1 86 ? -6.452 12.985 1.188 1.00 88.56 86 SER A O 1
ATOM 689 N N . GLU A 1 87 ? -5.299 11.259 2.012 1.00 88.75 87 GLU A N 1
ATOM 690 C CA . GLU A 1 87 ? -4.207 12.055 2.555 1.00 88.75 87 GLU A CA 1
ATOM 691 C C . GLU A 1 87 ? -3.068 12.243 1.541 1.00 88.75 87 GLU A C 1
ATOM 693 O O . GLU A 1 87 ? -2.752 11.332 0.760 1.00 88.75 87 GLU A O 1
ATOM 698 N N . PRO A 1 88 ? -2.405 13.414 1.551 1.00 87.62 88 PRO A N 1
ATOM 699 C CA . PRO A 1 88 ? -1.169 13.608 0.811 1.00 87.62 88 PRO A CA 1
ATOM 700 C C . PRO A 1 88 ? -0.045 12.743 1.401 1.00 87.62 88 PRO A C 1
ATOM 702 O O . PRO A 1 88 ? 0.071 12.572 2.610 1.00 87.62 88 PRO A O 1
ATOM 705 N N . ALA A 1 89 ? 0.815 12.217 0.528 1.00 91.44 89 ALA A N 1
ATOM 706 C CA . ALA A 1 89 ? 1.900 11.304 0.900 1.00 91.44 89 ALA A CA 1
ATOM 707 C C . ALA A 1 89 ? 3.164 11.563 0.058 1.00 91.44 89 ALA A C 1
ATOM 709 O O . ALA A 1 89 ? 3.720 10.652 -0.554 1.00 91.44 89 ALA A O 1
ATOM 710 N N . ALA A 1 90 ? 3.566 12.834 -0.065 1.00 91.44 90 ALA A N 1
ATOM 711 C CA . ALA A 1 90 ? 4.634 13.258 -0.976 1.00 91.44 90 ALA A CA 1
ATOM 712 C C . ALA A 1 90 ? 5.988 12.598 -0.663 1.00 91.44 90 ALA A C 1
ATOM 714 O O . ALA A 1 90 ? 6.654 12.118 -1.575 1.00 91.44 90 ALA A O 1
ATOM 715 N N . GLU A 1 91 ? 6.360 12.509 0.614 1.00 93.25 91 GLU A N 1
ATOM 716 C CA . GLU A 1 91 ? 7.628 11.902 1.039 1.00 93.25 91 GLU A CA 1
ATOM 717 C C . GLU A 1 91 ? 7.689 10.410 0.701 1.00 93.25 91 GLU A C 1
ATOM 719 O O . GLU A 1 91 ? 8.652 9.950 0.091 1.00 93.25 91 GLU A O 1
ATOM 724 N N . LEU A 1 92 ? 6.613 9.670 0.981 1.00 94.19 92 LEU A N 1
ATOM 725 C CA . LEU A 1 92 ? 6.508 8.258 0.618 1.00 94.19 92 LEU A CA 1
ATOM 726 C C . LEU A 1 92 ? 6.568 8.048 -0.903 1.00 94.19 92 LEU A C 1
ATOM 728 O O . LEU A 1 92 ? 7.169 7.087 -1.373 1.00 94.19 92 LEU A O 1
ATOM 732 N N . ARG A 1 93 ? 5.986 8.959 -1.697 1.00 93.56 93 ARG A N 1
ATOM 733 C CA . ARG A 1 93 ? 6.065 8.904 -3.168 1.00 93.56 93 ARG A CA 1
ATOM 734 C C . ARG A 1 93 ? 7.491 9.100 -3.672 1.00 93.56 93 ARG A C 1
ATOM 736 O O . ARG A 1 93 ? 7.856 8.477 -4.668 1.00 93.56 93 ARG A O 1
ATOM 743 N N . THR A 1 94 ? 8.267 9.961 -3.019 1.00 93.56 94 THR A N 1
ATOM 744 C CA . THR A 1 94 ? 9.694 10.140 -3.307 1.00 93.56 94 THR A CA 1
ATOM 745 C C . THR A 1 94 ? 10.468 8.879 -2.943 1.00 93.56 94 THR A C 1
ATOM 747 O O . THR A 1 94 ? 11.185 8.353 -3.788 1.00 93.56 94 THR A O 1
ATOM 750 N N . LEU A 1 95 ? 10.255 8.339 -1.739 1.00 94.44 95 LEU A N 1
ATOM 751 C CA . LEU A 1 95 ? 10.923 7.122 -1.275 1.00 94.44 95 LEU A CA 1
ATOM 752 C C . LEU A 1 95 ? 10.638 5.918 -2.184 1.00 94.44 95 LEU A C 1
ATOM 754 O O . LEU A 1 95 ? 11.560 5.214 -2.581 1.00 94.44 95 LEU A O 1
ATOM 758 N N . MET A 1 96 ? 9.383 5.728 -2.597 1.00 94.38 96 MET A N 1
ATOM 759 C CA . MET A 1 96 ? 8.996 4.688 -3.555 1.00 94.38 96 MET A CA 1
ATOM 760 C C . MET A 1 96 ? 9.782 4.791 -4.870 1.00 94.38 96 MET A C 1
ATOM 762 O O . MET A 1 96 ? 10.214 3.775 -5.407 1.00 94.38 96 MET A O 1
ATOM 766 N N . VAL A 1 97 ? 9.961 6.003 -5.408 1.00 92.06 97 VAL A N 1
ATOM 767 C CA . VAL A 1 97 ? 10.727 6.206 -6.648 1.00 92.06 97 VAL A CA 1
ATOM 768 C C . VAL A 1 97 ? 12.197 5.849 -6.442 1.00 92.06 97 VAL A C 1
ATOM 770 O O . VAL A 1 97 ? 12.759 5.169 -7.298 1.00 92.06 97 VAL A O 1
ATOM 773 N N . SER A 1 98 ? 12.795 6.253 -5.318 1.00 91.81 98 SER A N 1
ATOM 774 C CA . SER A 1 98 ? 14.181 5.906 -4.984 1.00 91.81 98 SER A CA 1
ATOM 775 C C . SER A 1 98 ? 14.381 4.392 -4.899 1.00 91.81 98 SER A C 1
ATOM 777 O O . SER A 1 98 ? 15.251 3.860 -5.579 1.00 91.81 98 SER A O 1
ATOM 779 N N . LEU A 1 99 ? 13.508 3.679 -4.179 1.00 93.62 99 LEU A N 1
ATOM 780 C CA . LEU A 1 99 ? 13.591 2.220 -4.035 1.00 93.62 99 LEU A CA 1
ATOM 781 C C . LEU A 1 99 ? 13.467 1.489 -5.380 1.00 93.62 99 LEU A C 1
ATOM 783 O O . LEU A 1 99 ? 14.160 0.504 -5.627 1.00 93.62 99 LEU A O 1
ATOM 787 N N . VAL A 1 100 ? 12.617 1.983 -6.286 1.00 91.06 100 VAL A N 1
ATOM 788 C CA . VAL A 1 100 ? 12.505 1.427 -7.644 1.00 91.06 100 VAL A CA 1
ATOM 789 C C . VAL A 1 100 ? 13.763 1.709 -8.467 1.00 91.06 100 VAL A C 1
ATOM 791 O O . VAL A 1 100 ? 14.221 0.826 -9.195 1.00 91.06 100 VAL A O 1
ATOM 794 N N . ALA A 1 101 ? 14.327 2.915 -8.382 1.00 89.25 101 ALA A N 1
ATOM 795 C CA . ALA A 1 101 ? 15.561 3.261 -9.084 1.00 89.25 101 ALA A CA 1
ATOM 796 C C . ALA A 1 101 ? 16.723 2.364 -8.627 1.00 89.25 101 ALA A C 1
ATOM 798 O O . ALA A 1 101 ? 17.410 1.785 -9.472 1.00 89.25 101 ALA A O 1
ATOM 799 N N . ASP A 1 102 ? 16.861 2.164 -7.315 1.00 88.94 102 ASP A N 1
ATOM 800 C CA . ASP A 1 102 ? 17.881 1.303 -6.713 1.00 88.94 102 ASP A CA 1
ATOM 801 C C . ASP A 1 102 ? 17.702 -0.162 -7.138 1.00 88.94 102 ASP A C 1
ATOM 803 O O . ASP A 1 102 ? 18.641 -0.791 -7.626 1.00 88.94 102 ASP A O 1
ATOM 807 N N . ALA A 1 103 ? 16.478 -0.695 -7.054 1.00 88.00 103 ALA A N 1
ATOM 808 C CA . ALA A 1 103 ? 16.181 -2.082 -7.419 1.00 88.00 103 ALA A CA 1
ATOM 809 C C . ALA A 1 103 ? 16.325 -2.374 -8.924 1.00 88.00 103 ALA A C 1
ATOM 811 O O . ALA A 1 103 ? 16.544 -3.519 -9.321 1.00 88.00 103 ALA A O 1
ATOM 812 N N . THR A 1 104 ? 16.174 -1.363 -9.786 1.00 85.25 104 THR A N 1
ATOM 813 C CA . THR A 1 104 ? 16.297 -1.524 -11.245 1.00 85.25 104 THR A CA 1
ATOM 814 C C . THR A 1 104 ? 17.655 -1.106 -11.800 1.00 85.25 104 THR A C 1
ATOM 816 O O . THR A 1 104 ? 17.908 -1.340 -12.982 1.00 85.25 104 THR A O 1
ATOM 819 N N . GLY A 1 105 ? 18.518 -0.483 -10.994 1.00 81.44 105 GLY A N 1
ATOM 820 C CA . GLY A 1 105 ? 19.796 0.082 -11.435 1.00 81.44 105 GLY A CA 1
ATOM 821 C C . GLY A 1 105 ? 19.659 1.264 -12.406 1.00 81.44 105 GLY A C 1
ATOM 822 O O . GLY A 1 105 ? 20.639 1.647 -13.042 1.00 81.44 105 GLY A O 1
ATOM 823 N N . HIS A 1 106 ? 18.458 1.834 -12.559 1.00 69.69 106 HIS A N 1
ATOM 824 C CA . HIS A 1 106 ? 18.184 2.922 -13.497 1.00 69.69 106 HIS A CA 1
ATOM 825 C C . HIS A 1 106 ? 18.021 4.251 -12.757 1.00 69.69 106 HIS A C 1
ATOM 827 O O . HIS A 1 106 ? 16.931 4.602 -12.302 1.00 69.69 106 HIS A O 1
ATOM 833 N N . VAL A 1 107 ? 19.094 5.043 -12.727 1.00 57.72 107 VAL A N 1
ATOM 834 C CA . VAL A 1 107 ? 19.072 6.427 -12.211 1.00 57.72 107 VAL A CA 1
ATOM 835 C C . VAL A 1 107 ? 18.204 7.347 -13.091 1.00 57.72 107 VAL A C 1
ATOM 837 O O . VAL A 1 107 ? 17.699 8.359 -12.620 1.00 57.72 107 VAL A O 1
ATOM 840 N N . ASP A 1 108 ? 17.954 6.964 -14.351 1.00 58.38 108 ASP A N 1
ATOM 841 C CA . ASP A 1 108 ? 17.178 7.741 -15.336 1.00 58.38 108 ASP A CA 1
ATOM 842 C C . ASP A 1 108 ? 15.671 7.400 -15.349 1.00 58.38 108 ASP A C 1
ATOM 844 O O . ASP A 1 108 ? 14.929 7.586 -16.320 1.00 58.38 108 ASP A O 1
ATOM 848 N N . THR A 1 109 ? 15.197 6.829 -14.245 1.00 64.69 109 THR A N 1
ATOM 849 C CA . THR A 1 109 ? 13.802 6.453 -14.073 1.00 64.69 109 THR A CA 1
ATOM 850 C C . THR A 1 109 ? 12.933 7.707 -13.990 1.00 64.69 109 THR A C 1
ATOM 852 O O . THR A 1 109 ? 13.025 8.465 -13.031 1.00 64.69 109 THR A O 1
ATOM 855 N N . ARG A 1 110 ? 12.042 7.928 -14.970 1.00 81.62 110 ARG A N 1
ATOM 856 C CA . ARG A 1 110 ? 11.114 9.076 -14.962 1.00 81.62 110 ARG A CA 1
ATOM 857 C C . ARG A 1 110 ? 10.144 8.963 -13.772 1.00 81.62 110 ARG A C 1
ATOM 859 O O . ARG A 1 110 ? 9.220 8.142 -13.846 1.00 81.62 110 ARG A O 1
ATOM 866 N N . PRO A 1 111 ? 10.256 9.805 -12.722 1.00 79.94 111 PRO A N 1
ATOM 867 C CA . PRO A 1 111 ? 9.509 9.616 -11.473 1.00 79.94 111 PRO A CA 1
ATOM 868 C C . PRO A 1 111 ? 7.991 9.589 -11.673 1.00 79.94 111 PRO A C 1
ATOM 870 O O . PRO A 1 111 ? 7.293 8.739 -11.123 1.00 79.94 111 PRO A O 1
ATOM 873 N N . ALA A 1 112 ? 7.480 10.470 -12.537 1.00 79.12 112 ALA A N 1
ATOM 874 C CA . ALA A 1 112 ? 6.057 10.548 -12.851 1.00 79.12 112 ALA A CA 1
ATOM 875 C C . ALA A 1 112 ? 5.517 9.264 -13.505 1.00 79.12 112 ALA A C 1
ATOM 877 O O . ALA A 1 112 ? 4.402 8.844 -13.197 1.00 79.12 112 ALA A O 1
ATOM 878 N N . LEU A 1 113 ? 6.299 8.605 -14.371 1.00 79.31 113 LEU A N 1
ATOM 879 C CA . LEU A 1 113 ? 5.873 7.356 -15.006 1.00 79.31 113 LEU A CA 1
ATOM 880 C C . LEU A 1 113 ? 5.877 6.196 -14.016 1.00 79.31 113 LEU A C 1
ATOM 882 O O . LEU A 1 113 ? 4.961 5.379 -14.063 1.00 79.31 113 LEU A O 1
ATOM 886 N N . VAL A 1 114 ? 6.844 6.136 -13.098 1.00 81.62 114 VAL A N 1
ATOM 887 C CA . VAL A 1 114 ? 6.847 5.127 -12.025 1.00 81.62 114 VAL A CA 1
ATOM 888 C C . VAL A 1 114 ? 5.644 5.301 -11.119 1.00 81.62 114 VAL A C 1
ATOM 890 O O . VAL A 1 114 ? 4.897 4.348 -10.899 1.00 81.62 114 VAL A O 1
ATOM 893 N N . GLN A 1 115 ? 5.405 6.527 -10.656 1.00 79.94 115 GLN A N 1
ATOM 894 C CA . GLN A 1 115 ? 4.256 6.831 -9.811 1.00 79.94 115 GLN A CA 1
ATOM 895 C C . GLN A 1 115 ? 2.943 6.486 -10.512 1.00 79.94 115 GLN A C 1
ATOM 897 O O . GLN A 1 115 ? 2.107 5.790 -9.937 1.00 79.94 115 GLN A O 1
ATOM 902 N N . MET A 1 116 ? 2.783 6.894 -11.772 1.00 81.88 116 MET A N 1
ATOM 903 C CA . MET A 1 116 ? 1.598 6.562 -12.558 1.00 81.88 116 MET A CA 1
ATOM 904 C C . MET A 1 116 ? 1.465 5.051 -12.775 1.00 81.88 116 MET A C 1
ATOM 906 O O . MET A 1 116 ? 0.363 4.513 -12.732 1.00 81.88 116 MET A O 1
ATOM 910 N N . SER A 1 117 ? 2.567 4.334 -12.992 1.00 84.12 117 SER A N 1
ATOM 911 C CA . SER A 1 117 ? 2.563 2.893 -13.273 1.00 84.12 117 SER A CA 1
ATOM 912 C C . SER A 1 117 ? 2.199 2.052 -12.048 1.00 84.12 117 SER A C 1
ATOM 914 O O . SER A 1 117 ? 1.362 1.147 -12.148 1.00 84.12 117 SER A O 1
ATOM 916 N N . LEU A 1 118 ? 2.781 2.368 -10.894 1.00 86.00 118 LEU A N 1
ATOM 917 C CA . LEU A 1 118 ? 2.662 1.567 -9.677 1.00 86.00 118 LEU A CA 1
ATOM 918 C C . LEU A 1 118 ? 1.499 2.032 -8.801 1.00 86.00 118 LEU A C 1
ATOM 920 O O . LEU A 1 118 ? 0.626 1.231 -8.462 1.00 86.00 118 LEU A O 1
ATOM 924 N N . LEU A 1 119 ? 1.431 3.327 -8.499 1.00 89.50 119 LEU A N 1
ATOM 925 C CA . LEU A 1 119 ? 0.459 3.882 -7.560 1.00 89.50 119 LEU A CA 1
ATOM 926 C C . LEU A 1 119 ? -0.805 4.408 -8.249 1.00 89.50 119 LEU A C 1
ATOM 928 O O . LEU A 1 119 ? -1.900 4.256 -7.712 1.00 89.50 119 LEU A O 1
ATOM 932 N N . GLY A 1 120 ? -0.671 4.996 -9.439 1.00 88.44 120 GLY A N 1
ATOM 933 C CA . GLY A 1 120 ? -1.780 5.645 -10.136 1.00 88.44 120 GLY A CA 1
ATOM 934 C C . GLY A 1 120 ? -2.288 6.900 -9.427 1.00 88.44 120 GLY A C 1
ATOM 935 O O . GLY A 1 120 ? -1.613 7.475 -8.564 1.00 88.44 120 GLY A O 1
ATOM 936 N N . VAL A 1 121 ? -3.494 7.322 -9.798 1.00 84.31 121 VAL A N 1
ATOM 937 C CA . VAL A 1 121 ? -4.163 8.512 -9.269 1.00 84.31 121 VAL A CA 1
ATOM 938 C C . VAL A 1 121 ? -5.550 8.128 -8.775 1.00 84.31 121 VAL A C 1
ATOM 940 O O . VAL A 1 121 ? -6.358 7.574 -9.513 1.00 84.31 121 VAL A O 1
ATOM 943 N N . ARG A 1 122 ? -5.851 8.480 -7.523 1.00 81.00 122 ARG A N 1
ATOM 944 C CA . ARG A 1 122 ? -7.228 8.458 -7.038 1.00 81.00 122 ARG A CA 1
ATOM 945 C C . ARG A 1 122 ? -8.001 9.584 -7.725 1.00 81.00 122 ARG A C 1
ATOM 947 O O . ARG A 1 122 ? -7.664 10.750 -7.548 1.00 81.00 122 ARG A O 1
ATOM 954 N N . THR A 1 123 ? -9.0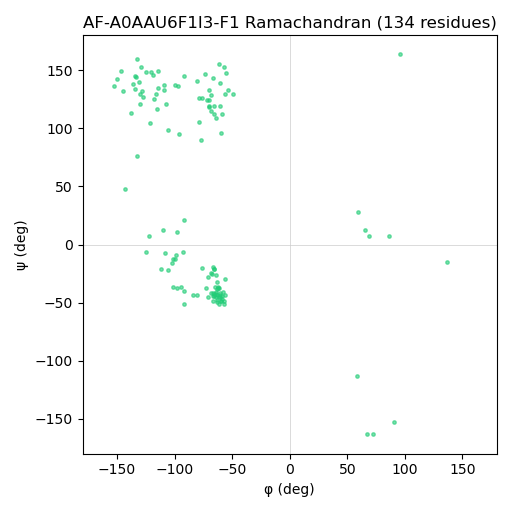36 9.228 -8.476 1.00 74.38 123 THR A N 1
ATOM 955 C CA . THR A 1 123 ? -9.866 10.176 -9.237 1.00 74.38 123 THR A CA 1
ATOM 956 C C . THR A 1 123 ? -11.180 10.540 -8.542 1.00 74.38 123 THR A C 1
ATOM 958 O O . THR A 1 123 ? -11.821 11.510 -8.935 1.00 74.38 123 THR A O 1
ATOM 961 N N . ASP A 1 124 ? -11.570 9.815 -7.488 1.00 68.44 124 ASP A N 1
ATOM 962 C CA . ASP A 1 124 ? -12.786 10.120 -6.730 1.00 68.44 124 ASP A CA 1
ATOM 963 C C . ASP A 1 124 ? -12.565 11.256 -5.720 1.00 68.44 124 ASP A C 1
ATOM 965 O O . ASP A 1 124 ? -11.542 11.253 -5.015 1.00 68.44 124 ASP A O 1
ATOM 969 N N . PRO A 1 125 ? -13.548 12.165 -5.557 1.00 56.78 125 PRO A N 1
ATOM 970 C CA . PRO A 1 125 ? -13.498 13.183 -4.517 1.00 56.78 125 PRO A CA 1
ATOM 971 C C . PRO A 1 125 ? -13.360 12.544 -3.118 1.00 56.78 125 PRO A C 1
ATOM 973 O O . PRO A 1 125 ? -13.745 11.383 -2.908 1.00 56.78 125 PRO A O 1
ATOM 976 N N . PRO A 1 126 ? -12.767 13.256 -2.142 1.00 52.72 126 PRO A N 1
ATOM 977 C CA . PRO A 1 126 ? -12.668 12.773 -0.767 1.00 52.72 126 PRO A CA 1
ATOM 978 C C . PRO A 1 126 ? -14.064 12.431 -0.215 1.00 52.72 126 PRO A C 1
ATOM 980 O O . PRO A 1 126 ? -15.053 13.061 -0.612 1.00 52.72 126 PRO A O 1
ATOM 983 N N . PRO A 1 127 ? -14.181 11.427 0.676 1.00 51.94 127 PRO A N 1
ATOM 984 C CA . PRO A 1 127 ? -15.465 11.074 1.267 1.00 51.94 127 PRO A CA 1
ATOM 985 C C . PRO A 1 127 ? -16.029 12.297 2.006 1.00 51.94 127 PRO A C 1
ATOM 987 O O . PRO A 1 127 ? -15.453 12.749 2.989 1.00 51.94 127 PRO A O 1
ATOM 990 N N . GLY A 1 128 ? -17.128 12.859 1.493 1.00 53.72 128 GLY A N 1
ATOM 991 C CA . GLY A 1 128 ? -17.773 14.052 2.055 1.00 53.72 128 GLY A CA 1
ATOM 992 C C . GLY A 1 128 ? -18.222 15.102 1.034 1.00 53.72 128 GLY A C 1
ATOM 993 O O . GLY A 1 128 ? -19.052 15.939 1.373 1.00 53.72 128 GLY A O 1
ATOM 994 N N . ILE A 1 129 ? -17.754 15.049 -0.218 1.00 46.00 129 ILE A N 1
ATOM 995 C CA . ILE A 1 129 ? -18.265 15.934 -1.276 1.00 46.00 129 ILE A CA 1
ATOM 996 C C . ILE A 1 129 ? -19.347 15.188 -2.058 1.00 46.00 129 ILE A C 1
ATOM 998 O O . ILE A 1 129 ? -19.059 14.430 -2.982 1.00 46.00 129 ILE A O 1
ATOM 1002 N N . VAL A 1 130 ? -20.609 15.398 -1.680 1.00 48.78 130 VAL A N 1
ATOM 1003 C CA . VAL A 1 130 ? -21.728 15.151 -2.596 1.00 48.78 130 VAL A CA 1
ATOM 1004 C C . VAL A 1 130 ? -21.615 16.167 -3.741 1.00 48.78 130 VAL A C 1
ATOM 1006 O O . VAL A 1 130 ? -21.631 17.368 -3.465 1.00 48.78 130 VAL A O 1
ATOM 1009 N N . PRO A 1 131 ? -21.462 15.753 -5.015 1.00 47.22 131 PRO A N 1
ATOM 1010 C CA . PRO A 1 131 ? -21.588 16.692 -6.120 1.00 47.22 131 PRO A CA 1
ATOM 1011 C C . PRO A 1 131 ? -23.006 17.259 -6.063 1.00 47.22 131 PRO A C 1
ATOM 1013 O O . PRO A 1 131 ? -23.981 16.507 -6.062 1.00 47.22 131 PRO A O 1
ATOM 1016 N N . GLY A 1 132 ? -23.091 18.579 -5.892 1.00 44.59 132 GLY A N 1
ATOM 1017 C CA . GLY A 1 132 ? -24.336 19.289 -5.647 1.00 44.59 132 GLY A CA 1
ATOM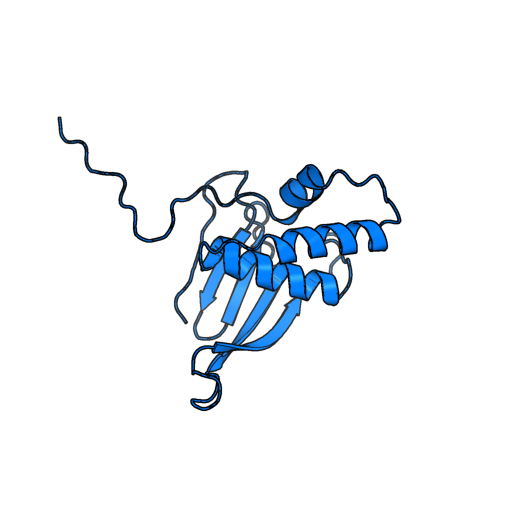 1018 C C . GLY A 1 132 ? -25.414 18.884 -6.643 1.00 44.59 132 GLY A C 1
ATOM 1019 O O . GLY A 1 132 ? -25.190 18.887 -7.854 1.00 44.59 132 GLY A O 1
ATOM 1020 N N . GLY A 1 133 ? -26.587 18.544 -6.109 1.00 47.38 133 GLY A N 1
ATOM 1021 C CA . GLY A 1 133 ? -27.811 18.461 -6.883 1.00 47.38 133 GLY A CA 1
ATOM 1022 C C . GLY A 1 133 ? -28.091 19.823 -7.504 1.00 47.38 133 GLY A C 1
ATOM 1023 O O . GLY A 1 133 ? -28.640 20.710 -6.856 1.00 47.38 133 GLY A O 1
ATOM 1024 N N . GLY A 1 134 ? -27.678 19.991 -8.755 1.00 35.81 134 GLY A N 1
ATOM 1025 C CA . GLY A 1 134 ? -28.172 21.042 -9.625 1.00 35.81 134 GLY A CA 1
ATOM 1026 C C . GLY A 1 134 ? -29.542 20.622 -10.127 1.00 35.81 134 GLY A C 1
ATOM 1027 O O . GLY A 1 134 ? -29.644 19.934 -11.137 1.00 35.81 134 GLY A O 1
ATOM 1028 N N . VAL A 1 135 ? -30.579 20.991 -9.381 1.00 44.78 135 VAL A N 1
ATOM 1029 C CA . VAL A 1 135 ? -31.927 21.104 -9.933 1.00 44.78 135 VAL A CA 1
ATOM 1030 C C . VAL A 1 135 ? -31.963 22.332 -10.841 1.00 44.78 135 VAL A C 1
ATOM 1032 O O . VAL A 1 135 ? -31.626 23.436 -10.411 1.00 44.78 135 VAL A O 1
ATOM 1035 N N . ALA A 1 136 ? -32.362 22.119 -12.088 1.00 43.69 136 ALA A N 1
ATOM 1036 C CA . ALA A 1 136 ? -32.998 23.108 -12.943 1.00 43.69 136 ALA A CA 1
ATOM 1037 C C . ALA A 1 136 ? -34.114 22.390 -13.705 1.00 43.69 136 ALA A C 1
ATOM 1039 O O . ALA A 1 136 ? -33.843 21.267 -14.193 1.00 43.69 136 ALA A O 1
#

Foldseek 3Di:
DDFWFQAPDPLQQWTWDDDDQKIFIAGNVPRDTAKIWGWDWDDVVVVTDIDTPDMDGDDPCVRDNDLDDVLVVLLVVLCCQVGGVVHDDVVSLVVNQVSVCVSVVNPPDPSVVSCSVRPGHRPDDGPPDDPDPPDD